Protein AF-A0A9E2RNN6-F1 (afdb_monomer)

Secondary structure (DSSP, 8-state):
---HHHHHHHHHHHHHHHHHHHHHHHTTSS-HHHHHHHHHHHHHHHHHHHHHHHHHHHHH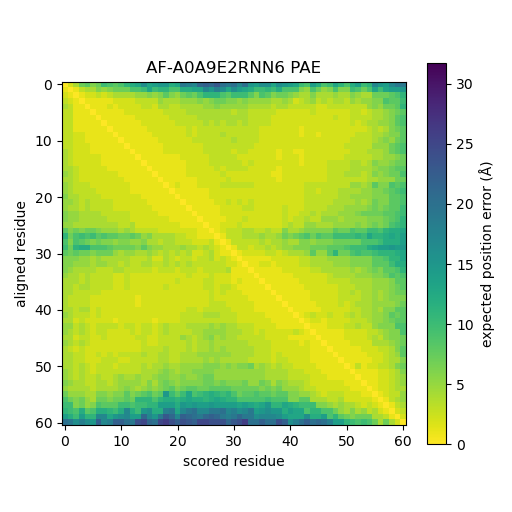-

Solvent-accessible surface area (backbone atoms only — not comparable to full-atom values): 3183 Å² total; per-residue (Å²): 134,79,52,73,72,24,51,52,32,18,52,54,25,28,54,53,24,43,54,51,29,51,53,34,40,75,72,69,77,39,58,70,70,59,30,52,50,46,23,55,46,23,28,53,50,42,24,51,52,52,50,50,53,54,54,51,54,64,74,77,107

Mean predicted aligned error: 4.36 Å

Sequence (61 aa):
DFTPSQWVAAMAGFFVSAGAAHILVAQGYLPRNWAMILVVVGFGAPPAIVGWLKARKRKVS

Structure (mmCIF, N/CA/C/O backbone):
data_AF-A0A9E2RNN6-F1
#
_entry.id   AF-A0A9E2RNN6-F1
#
loop_
_atom_site.group_PDB
_atom_site.id
_atom_site.type_symbol
_atom_site.label_atom_id
_atom_site.label_alt_id
_atom_site.label_comp_id
_atom_site.label_asym_id
_atom_site.label_entity_id
_atom_site.label_seq_id
_atom_site.pdbx_PDB_ins_code
_atom_site.Cartn_x
_atom_site.Cartn_y
_atom_site.Cartn_z
_atom_site.occupancy
_atom_site.B_iso_or_equiv
_atom_site.auth_seq_id
_atom_site.auth_comp_id
_atom_site.auth_asym_id
_atom_site.auth_atom_id
_atom_site.pdbx_PDB_model_num
ATOM 1 N N . ASP A 1 1 ? 6.999 -13.420 -12.055 1.00 71.75 1 ASP A N 1
ATOM 2 C CA . ASP A 1 1 ? 7.864 -13.229 -10.873 1.00 71.75 1 ASP A CA 1
ATOM 3 C C . ASP A 1 1 ? 8.128 -11.761 -10.597 1.00 71.75 1 ASP A C 1
ATOM 5 O O . ASP A 1 1 ? 8.485 -11.027 -11.514 1.00 71.75 1 ASP A O 1
ATOM 9 N N . PHE A 1 2 ? 7.915 -11.317 -9.354 1.00 74.81 2 PHE A N 1
ATOM 10 C CA . PHE A 1 2 ? 8.300 -9.968 -8.936 1.00 74.81 2 PHE A CA 1
ATOM 11 C C . PHE A 1 2 ? 9.818 -9.865 -8.803 1.00 74.81 2 PHE A C 1
ATOM 13 O O . PHE A 1 2 ? 10.452 -10.706 -8.166 1.00 74.81 2 PHE A O 1
ATOM 20 N N . THR A 1 3 ? 10.410 -8.801 -9.351 1.00 90.81 3 THR A N 1
ATOM 21 C CA . THR A 1 3 ? 11.822 -8.498 -9.083 1.00 90.81 3 THR A CA 1
ATOM 22 C C . THR A 1 3 ? 12.009 -8.093 -7.614 1.00 90.81 3 THR A C 1
ATOM 24 O O . THR A 1 3 ? 11.065 -7.574 -7.014 1.00 90.81 3 THR A O 1
ATOM 27 N N . PRO A 1 4 ? 13.218 -8.211 -7.030 1.00 92.31 4 PRO A N 1
ATOM 28 C CA . PRO A 1 4 ? 13.464 -7.788 -5.646 1.00 92.31 4 PRO A CA 1
ATOM 29 C C . PRO A 1 4 ? 12.988 -6.355 -5.353 1.00 92.31 4 PRO A C 1
ATOM 31 O O . PRO A 1 4 ? 12.337 -6.097 -4.348 1.00 92.31 4 PRO A O 1
ATOM 34 N N . SER A 1 5 ? 13.205 -5.427 -6.293 1.00 87.88 5 SER A N 1
ATOM 35 C CA . SER A 1 5 ? 12.721 -4.042 -6.195 1.00 87.88 5 SER A CA 1
ATOM 36 C C . SER A 1 5 ? 11.193 -3.905 -6.184 1.00 87.88 5 SER A C 1
ATOM 38 O O . SER A 1 5 ? 10.669 -2.984 -5.568 1.00 87.88 5 SER A O 1
ATOM 40 N N . GLN A 1 6 ? 10.471 -4.791 -6.875 1.00 89.62 6 GLN A N 1
ATOM 41 C CA . GLN A 1 6 ? 9.008 -4.815 -6.845 1.00 89.62 6 GLN A CA 1
ATOM 42 C C . GLN A 1 6 ? 8.516 -5.400 -5.521 1.00 89.62 6 GLN A C 1
ATOM 44 O O . GLN A 1 6 ? 7.603 -4.845 -4.926 1.00 89.62 6 GLN A O 1
ATOM 49 N N . TRP A 1 7 ? 9.176 -6.435 -4.999 1.00 92.50 7 TRP A N 1
ATOM 50 C CA . TRP A 1 7 ? 8.877 -6.972 -3.670 1.00 92.50 7 TRP A CA 1
ATOM 51 C C . TRP A 1 7 ? 9.037 -5.931 -2.558 1.00 92.50 7 TRP A C 1
ATOM 53 O O . TRP A 1 7 ? 8.130 -5.759 -1.748 1.00 92.50 7 TRP A O 1
ATOM 63 N N . VAL A 1 8 ? 10.143 -5.182 -2.554 1.00 93.81 8 VAL A N 1
ATOM 64 C CA . VAL A 1 8 ? 10.359 -4.099 -1.578 1.00 93.81 8 VAL A CA 1
ATOM 65 C C . VAL A 1 8 ? 9.281 -3.021 -1.705 1.00 93.81 8 VAL A C 1
ATOM 67 O O . VAL A 1 8 ? 8.745 -2.571 -0.695 1.00 93.81 8 VAL A O 1
ATOM 70 N N . ALA A 1 9 ? 8.912 -2.642 -2.931 1.00 91.94 9 ALA A N 1
ATOM 71 C CA . ALA A 1 9 ? 7.845 -1.671 -3.160 1.00 91.94 9 ALA A CA 1
ATOM 72 C C . ALA A 1 9 ? 6.479 -2.175 -2.665 1.00 91.94 9 ALA A C 1
ATOM 74 O O . ALA A 1 9 ? 5.738 -1.411 -2.050 1.00 91.94 9 ALA A O 1
ATOM 75 N N . ALA A 1 10 ? 6.166 -3.455 -2.884 1.00 92.50 10 ALA A N 1
ATOM 76 C CA . ALA A 1 10 ? 4.938 -4.083 -2.404 1.00 92.50 10 ALA A CA 1
ATOM 77 C C . ALA A 1 10 ? 4.872 -4.110 -0.871 1.00 92.50 10 ALA A C 1
ATOM 79 O O . ALA A 1 10 ? 3.845 -3.768 -0.289 1.00 92.50 10 ALA A O 1
ATOM 80 N N . MET A 1 11 ? 5.982 -4.453 -0.208 1.00 94.62 11 MET A N 1
ATOM 81 C CA . MET A 1 11 ? 6.079 -4.433 1.255 1.00 94.62 11 MET A CA 1
ATOM 82 C C . MET A 1 11 ? 5.934 -3.020 1.817 1.00 94.62 11 MET A C 1
ATOM 84 O O . MET A 1 11 ? 5.124 -2.804 2.716 1.00 94.62 11 MET A O 1
ATOM 88 N N . ALA A 1 12 ? 6.656 -2.043 1.263 1.00 94.12 12 ALA A N 1
ATOM 89 C CA . ALA A 1 12 ? 6.540 -0.649 1.686 1.00 94.12 12 ALA A CA 1
ATOM 90 C C . ALA A 1 12 ? 5.098 -0.141 1.538 1.00 94.12 12 ALA A C 1
ATOM 92 O O . ALA A 1 12 ? 4.534 0.438 2.466 1.00 94.12 12 ALA A O 1
ATOM 93 N N . GLY A 1 13 ? 4.476 -0.429 0.396 1.00 93.50 13 GLY A N 1
ATOM 94 C CA . GLY A 1 13 ? 3.088 -0.092 0.133 1.00 93.50 13 GLY A CA 1
ATOM 95 C C . GLY A 1 13 ? 2.100 -0.754 1.089 1.00 93.50 13 GLY A C 1
ATOM 96 O O . GLY A 1 13 ? 1.198 -0.084 1.592 1.00 93.50 13 GLY A O 1
ATOM 97 N N . PHE A 1 14 ? 2.291 -2.036 1.403 1.00 94.94 14 PHE A N 1
ATOM 98 C CA . PHE A 1 14 ? 1.476 -2.766 2.374 1.00 94.94 14 PHE A CA 1
ATOM 99 C C . PHE A 1 14 ? 1.549 -2.152 3.773 1.00 94.94 14 PHE A C 1
ATOM 101 O O . PHE A 1 14 ? 0.512 -1.876 4.365 1.00 94.94 14 PHE A O 1
ATOM 108 N N . PHE A 1 15 ? 2.745 -1.885 4.301 1.00 94.75 15 PHE A N 1
ATOM 109 C CA . PHE A 1 15 ? 2.871 -1.338 5.656 1.00 94.75 15 PHE A CA 1
ATOM 110 C C . PHE A 1 15 ? 2.315 0.083 5.766 1.00 94.75 15 PHE A C 1
ATOM 112 O O . PHE A 1 15 ? 1.611 0.391 6.729 1.00 94.75 15 PHE A O 1
ATOM 119 N N . VAL A 1 16 ? 2.568 0.932 4.766 1.00 95.75 16 VAL A N 1
ATOM 120 C CA . VAL A 1 16 ? 2.023 2.297 4.735 1.00 95.75 16 VAL A CA 1
ATOM 121 C C . VAL A 1 16 ? 0.496 2.270 4.660 1.00 95.75 16 VAL A C 1
ATOM 123 O O . VAL A 1 16 ? -0.174 2.953 5.434 1.00 95.75 16 VAL A O 1
ATOM 126 N N . SER A 1 17 ? -0.065 1.453 3.768 1.00 94.12 17 SER A N 1
ATOM 127 C CA . SER A 1 17 ? -1.518 1.333 3.615 1.00 94.12 17 SER A CA 1
ATOM 128 C C . SER A 1 17 ? -2.191 0.679 4.822 1.00 94.12 17 SER A C 1
ATOM 130 O O . SER A 1 17 ? -3.263 1.126 5.212 1.00 94.12 17 SER A O 1
ATOM 132 N N . ALA A 1 18 ? -1.564 -0.310 5.464 1.00 93.50 18 ALA A N 1
ATOM 133 C CA . ALA A 1 18 ? -2.067 -0.929 6.690 1.00 93.50 18 ALA A CA 1
ATOM 134 C C . ALA A 1 18 ? -2.067 0.051 7.869 1.00 93.50 18 ALA A C 1
ATOM 136 O O . ALA A 1 18 ? -3.060 0.131 8.594 1.00 93.50 18 ALA A O 1
ATOM 137 N N . GLY A 1 19 ? -0.999 0.838 8.026 1.00 94.19 19 GLY A N 1
ATOM 138 C CA . GLY A 1 19 ? -0.934 1.899 9.031 1.00 94.19 19 GLY A CA 1
ATOM 139 C C . GLY A 1 19 ? -2.010 2.965 8.806 1.00 94.19 19 GLY A C 1
ATOM 140 O O . GLY A 1 19 ? -2.765 3.285 9.724 1.00 94.19 19 GLY A O 1
ATOM 141 N N . ALA A 1 20 ? -2.147 3.453 7.570 1.00 93.62 20 ALA A N 1
ATOM 142 C CA . ALA A 1 20 ? -3.180 4.423 7.210 1.00 93.62 20 ALA A CA 1
ATOM 143 C C . ALA A 1 20 ? -4.597 3.864 7.421 1.00 93.62 20 ALA A C 1
ATOM 145 O O . ALA A 1 20 ? -5.442 4.525 8.020 1.00 93.62 20 ALA A O 1
ATOM 146 N N . ALA A 1 21 ? -4.85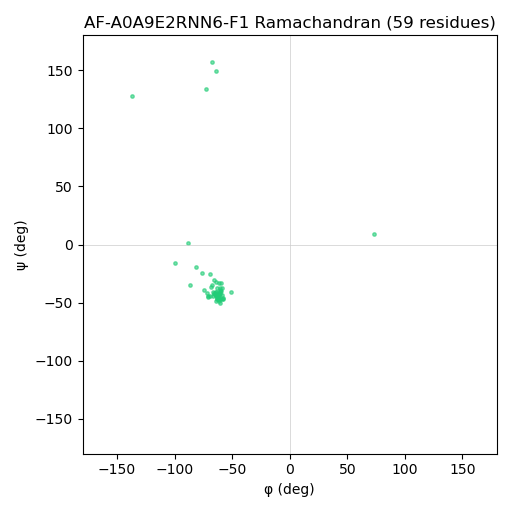1 2.629 6.985 1.00 93.44 21 ALA A N 1
ATOM 147 C CA . ALA A 1 21 ? -6.130 1.951 7.158 1.00 93.44 21 ALA A CA 1
ATOM 148 C C . ALA A 1 21 ? -6.492 1.774 8.639 1.00 93.44 21 ALA A C 1
ATOM 150 O O . ALA A 1 21 ? -7.645 1.983 9.013 1.00 93.44 21 ALA A O 1
ATOM 151 N N . HIS A 1 22 ? -5.519 1.438 9.490 1.00 93.44 22 HIS A N 1
ATOM 152 C CA . HIS A 1 22 ? -5.740 1.321 10.928 1.00 93.44 22 HIS A CA 1
ATOM 153 C C . HIS A 1 22 ? -6.180 2.654 11.545 1.00 93.44 22 HIS A C 1
ATOM 155 O O . HIS A 1 22 ? -7.184 2.691 12.254 1.00 93.44 22 HIS A O 1
ATOM 161 N N . ILE A 1 23 ? -5.487 3.751 11.217 1.00 94.56 23 ILE A N 1
ATOM 162 C CA . ILE A 1 23 ? -5.823 5.097 11.708 1.00 94.56 23 ILE A CA 1
ATOM 163 C C . ILE A 1 23 ? -7.209 5.527 11.209 1.00 94.56 23 ILE A C 1
ATOM 165 O O . ILE A 1 23 ? -8.038 5.979 11.997 1.00 94.56 23 ILE A O 1
ATOM 169 N N . LEU A 1 24 ? -7.489 5.342 9.917 1.00 93.12 24 LEU A N 1
ATOM 170 C CA . LEU A 1 24 ? -8.755 5.741 9.296 1.00 93.12 24 LEU A CA 1
ATOM 171 C C . LEU A 1 24 ? -9.961 4.988 9.871 1.00 93.12 24 LEU A C 1
ATOM 173 O O . LEU A 1 24 ? -11.024 5.582 10.053 1.00 93.12 24 LEU A O 1
ATOM 177 N N . VAL A 1 25 ? -9.798 3.699 10.180 1.00 93.56 25 VAL A N 1
ATOM 178 C CA . VAL A 1 25 ? -10.838 2.907 10.852 1.00 93.56 25 VAL A CA 1
ATOM 179 C C . VAL A 1 25 ? -10.985 3.340 12.308 1.00 93.56 25 VAL A C 1
ATOM 181 O O . VAL A 1 25 ? -12.109 3.527 12.768 1.00 93.56 25 VAL A O 1
ATOM 184 N N . ALA A 1 26 ? -9.877 3.536 13.030 1.00 92.88 26 ALA A N 1
ATOM 185 C CA . ALA A 1 26 ? -9.901 3.934 14.438 1.00 92.88 26 ALA A CA 1
ATOM 186 C C . ALA A 1 26 ? -10.578 5.297 14.657 1.00 92.88 26 ALA A C 1
ATOM 188 O O . ALA A 1 26 ? -11.243 5.497 15.669 1.00 92.88 26 ALA A O 1
ATOM 189 N N . GLN A 1 27 ? -10.447 6.216 13.699 1.00 93.00 27 GLN A N 1
ATOM 190 C CA . GLN A 1 27 ? -11.078 7.537 13.747 1.00 93.00 27 GLN A CA 1
ATOM 191 C C . GLN A 1 27 ? -12.494 7.574 13.147 1.00 93.00 27 GLN A C 1
ATOM 193 O O . GLN A 1 27 ? -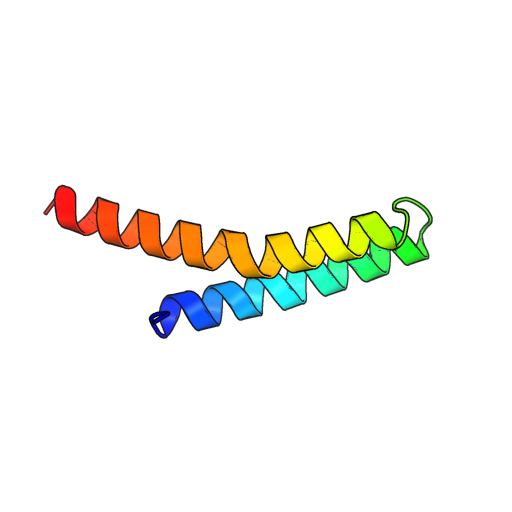13.114 8.632 13.109 1.00 93.00 27 GLN A O 1
ATOM 198 N N . GLY A 1 28 ? -13.020 6.439 12.674 1.00 90.88 28 GLY A N 1
ATOM 199 C CA . GLY A 1 28 ? -14.367 6.352 12.104 1.00 90.88 28 GLY A CA 1
ATOM 200 C C . GLY A 1 28 ? -14.522 6.984 10.715 1.00 90.88 28 GLY A C 1
ATOM 201 O O . GLY A 1 28 ? -15.642 7.084 10.222 1.00 90.88 28 GLY A O 1
ATOM 202 N N . TYR A 1 29 ? -13.425 7.377 10.060 1.00 90.06 29 TYR A N 1
ATOM 203 C CA . TYR A 1 29 ? -13.449 7.959 8.713 1.00 90.06 29 TYR A CA 1
ATOM 204 C C . TYR A 1 29 ? -13.675 6.923 7.615 1.00 90.06 29 TYR A C 1
ATOM 206 O O . TYR A 1 29 ? -14.128 7.273 6.525 1.00 90.06 29 TYR A O 1
ATOM 214 N N . LEU A 1 30 ? -13.332 5.657 7.872 1.00 90.94 30 LEU A N 1
ATOM 215 C CA . LEU A 1 30 ? -13.386 4.612 6.860 1.00 90.94 30 LEU A CA 1
ATOM 216 C C . LEU A 1 30 ? -13.987 3.310 7.407 1.00 90.94 30 LEU A C 1
ATOM 218 O O . LEU A 1 30 ? -13.494 2.770 8.400 1.00 90.94 30 LEU A O 1
ATOM 222 N N . PRO A 1 31 ? -15.006 2.744 6.740 1.00 91.31 31 PRO A N 1
ATOM 223 C CA . PRO A 1 31 ? -15.504 1.417 7.069 1.00 91.31 31 PRO A CA 1
ATOM 224 C C . PRO A 1 31 ? -14.441 0.330 6.831 1.00 91.31 31 PRO A C 1
ATOM 226 O O . PRO A 1 31 ? -13.599 0.424 5.933 1.00 91.31 31 PRO A O 1
ATOM 229 N N . ARG A 1 32 ? -14.489 -0.749 7.621 1.00 88.25 32 ARG A N 1
ATOM 230 C CA . ARG A 1 32 ? -13.446 -1.794 7.632 1.00 88.25 32 ARG A CA 1
ATOM 231 C C . ARG A 1 32 ? -13.243 -2.492 6.280 1.00 88.25 32 ARG A C 1
ATOM 233 O O . ARG A 1 32 ? -12.124 -2.879 5.957 1.00 88.25 32 ARG A O 1
ATOM 240 N N . ASN A 1 33 ? -14.299 -2.647 5.485 1.00 92.44 33 ASN A N 1
ATOM 241 C CA . ASN A 1 33 ? -14.221 -3.206 4.130 1.00 92.44 33 ASN A CA 1
ATOM 242 C C . ASN A 1 33 ? -13.387 -2.317 3.191 1.00 92.44 33 ASN A C 1
ATOM 244 O O . ASN A 1 33 ? -12.527 -2.820 2.473 1.00 92.44 33 ASN A O 1
ATOM 248 N N . TRP A 1 34 ? -13.574 -0.998 3.248 1.00 91.50 34 TRP A N 1
ATOM 249 C CA . TRP A 1 34 ? -12.783 -0.046 2.469 1.00 91.50 34 TRP A CA 1
ATOM 250 C C . TRP A 1 34 ? -11.320 -0.001 2.914 1.00 91.50 34 TRP A C 1
ATOM 252 O O . TRP A 1 34 ? -10.424 0.101 2.077 1.00 91.50 34 TRP A O 1
ATOM 262 N N . ALA A 1 35 ? -11.060 -0.169 4.211 1.00 91.50 35 ALA A N 1
ATOM 263 C CA . ALA A 1 35 ? -9.705 -0.319 4.732 1.00 91.50 35 ALA A CA 1
ATOM 264 C C . ALA A 1 35 ? -8.971 -1.536 4.142 1.00 91.50 35 ALA A C 1
ATOM 266 O O . ALA A 1 35 ? -7.801 -1.420 3.786 1.00 91.50 35 ALA A O 1
ATOM 267 N N . MET A 1 36 ? -9.645 -2.679 3.964 1.00 92.12 36 MET A N 1
ATOM 268 C CA . MET A 1 36 ? -9.027 -3.845 3.314 1.00 92.12 36 MET A CA 1
ATOM 269 C C . MET A 1 36 ? -8.658 -3.562 1.856 1.00 92.12 36 MET A C 1
ATOM 271 O O . MET A 1 36 ? -7.563 -3.917 1.425 1.00 92.12 36 MET A O 1
ATOM 275 N N . ILE A 1 37 ? -9.538 -2.884 1.111 1.00 93.56 37 ILE A N 1
ATOM 276 C CA . ILE A 1 37 ? -9.263 -2.488 -0.279 1.00 93.56 37 ILE A CA 1
ATOM 277 C C . ILE A 1 37 ? -8.016 -1.601 -0.333 1.00 93.56 37 ILE A C 1
ATOM 279 O O . ILE A 1 37 ? -7.141 -1.823 -1.166 1.00 93.56 37 ILE A O 1
ATOM 283 N N . LEU A 1 38 ? -7.898 -0.646 0.591 1.00 92.88 38 LEU A N 1
ATOM 284 C CA . LEU A 1 38 ? -6.762 0.270 0.659 1.00 92.88 38 LEU A CA 1
ATOM 285 C C . LEU A 1 38 ? -5.43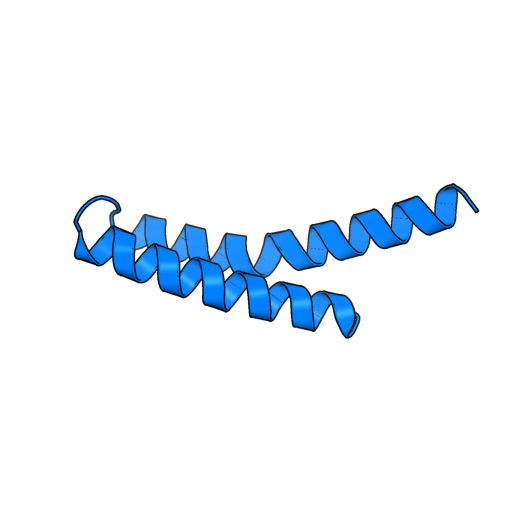3 -0.472 0.879 1.00 92.88 38 LEU A C 1
ATOM 287 O O . LEU A 1 38 ? -4.437 -0.139 0.240 1.00 92.88 38 LEU A O 1
ATOM 291 N N . VAL A 1 39 ? -5.434 -1.520 1.707 1.00 94.25 39 VAL A N 1
ATOM 292 C CA . VAL A 1 39 ? -4.257 -2.374 1.947 1.00 94.25 39 VAL A CA 1
ATOM 293 C C . VAL A 1 39 ? -3.892 -3.215 0.724 1.00 94.25 39 VAL A C 1
ATOM 295 O O . VAL A 1 39 ? -2.721 -3.288 0.346 1.00 94.25 39 VAL A O 1
ATOM 298 N N . VAL A 1 40 ? -4.881 -3.818 0.062 1.00 93.94 40 VAL A N 1
ATOM 299 C CA . VAL A 1 40 ? -4.657 -4.619 -1.155 1.00 93.94 40 VAL A CA 1
ATOM 300 C C . VAL A 1 40 ? -4.111 -3.747 -2.288 1.00 93.94 40 VAL A C 1
ATOM 302 O O . VAL A 1 40 ? -3.138 -4.118 -2.949 1.00 93.94 40 VAL A O 1
ATOM 305 N N . VAL A 1 41 ? -4.687 -2.558 -2.479 1.00 94.12 41 VAL A N 1
ATOM 306 C CA . VAL A 1 41 ? -4.200 -1.575 -3.457 1.00 94.12 41 VAL A CA 1
ATOM 307 C C . VAL A 1 41 ? -2.800 -1.093 -3.082 1.00 94.12 41 VAL A C 1
ATOM 309 O O . VAL A 1 41 ? -1.930 -1.025 -3.950 1.00 94.12 41 VAL 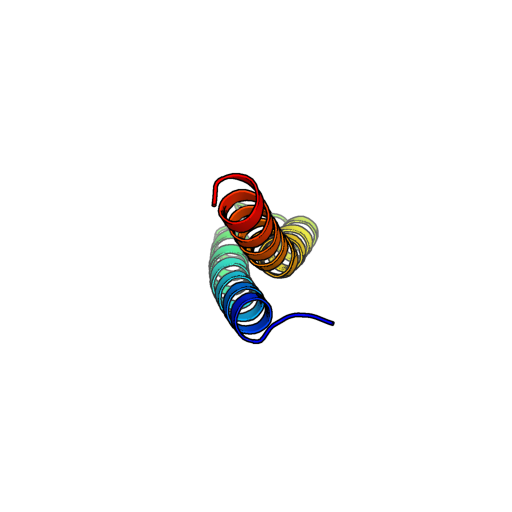A O 1
ATOM 312 N N . GLY A 1 42 ? -2.556 -0.818 -1.800 1.00 92.06 42 GLY A N 1
ATOM 313 C CA . GLY A 1 42 ? -1.248 -0.423 -1.290 1.00 92.06 42 GLY A CA 1
ATOM 314 C C . GLY A 1 42 ? -0.167 -1.468 -1.547 1.00 92.06 42 GLY A C 1
ATOM 315 O O . GLY A 1 42 ? 0.945 -1.103 -1.900 1.00 92.06 42 GLY A O 1
ATOM 316 N N . PHE A 1 43 ? -0.479 -2.759 -1.462 1.00 94.44 43 PHE A N 1
ATOM 317 C CA . PHE A 1 43 ? 0.460 -3.822 -1.828 1.00 94.44 43 PHE A CA 1
ATOM 318 C C . PHE A 1 43 ? 0.678 -3.925 -3.350 1.00 94.44 43 PHE A C 1
ATOM 320 O O . PHE A 1 43 ? 1.807 -4.109 -3.802 1.00 94.44 43 PHE A O 1
ATOM 327 N N . GLY A 1 44 ? -0.385 -3.812 -4.154 1.00 89.94 44 GLY A N 1
ATOM 328 C CA . GLY A 1 44 ? -0.344 -4.106 -5.593 1.00 89.94 44 GLY A CA 1
ATOM 329 C C . GLY A 1 44 ? 0.086 -2.948 -6.503 1.00 89.94 44 GLY A C 1
ATOM 330 O O . GLY A 1 44 ? 0.760 -3.170 -7.511 1.00 89.94 44 GLY A O 1
ATOM 331 N N . ALA A 1 45 ? -0.266 -1.705 -6.172 1.00 91.75 45 ALA A N 1
ATOM 332 C CA . ALA A 1 45 ? 0.020 -0.555 -7.032 1.00 91.75 45 ALA A CA 1
ATOM 333 C C . ALA A 1 45 ? 1.520 -0.184 -7.089 1.00 91.75 45 ALA A C 1
ATOM 335 O O . ALA A 1 45 ? 2.044 -0.004 -8.192 1.00 91.75 45 ALA A O 1
ATOM 336 N N . PRO A 1 46 ? 2.268 -0.127 -5.969 1.00 91.69 46 PRO A N 1
ATOM 337 C CA . PRO A 1 46 ? 3.694 0.207 -5.993 1.00 91.69 46 PRO A CA 1
ATOM 338 C C . PRO A 1 46 ? 4.571 -0.717 -6.854 1.00 91.69 46 PRO A C 1
ATOM 340 O O . PRO A 1 46 ? 5.349 -0.197 -7.660 1.00 91.69 46 PRO A O 1
ATOM 343 N N . PRO A 1 47 ? 4.475 -2.061 -6.783 1.00 90.19 47 PRO A N 1
ATOM 344 C CA . PRO A 1 47 ? 5.272 -2.924 -7.648 1.00 90.19 47 PRO A CA 1
ATOM 345 C C . PRO A 1 47 ? 4.896 -2.798 -9.130 1.00 90.19 47 PRO A C 1
ATOM 347 O O . PRO A 1 47 ? 5.771 -2.950 -9.992 1.00 90.19 47 PRO A O 1
ATOM 350 N N . ALA A 1 48 ? 3.633 -2.489 -9.444 1.00 91.12 48 ALA A N 1
ATOM 351 C CA . ALA A 1 48 ? 3.198 -2.209 -10.811 1.00 91.12 48 ALA A CA 1
ATOM 352 C C . ALA A 1 48 ? 3.838 -0.916 -11.342 1.00 91.12 48 ALA A C 1
ATOM 354 O O . ALA A 1 48 ? 4.394 -0.913 -12.441 1.00 91.12 48 ALA A O 1
ATOM 355 N N . ILE A 1 49 ? 3.858 0.148 -10.531 1.00 92.06 49 ILE A N 1
ATOM 356 C CA . ILE A 1 49 ? 4.519 1.420 -10.864 1.00 92.06 49 ILE A CA 1
ATOM 357 C C . ILE A 1 49 ? 6.023 1.208 -11.074 1.00 92.06 49 ILE A C 1
ATOM 359 O O . ILE A 1 49 ? 6.575 1.656 -12.079 1.00 92.06 49 ILE A O 1
ATOM 363 N N . VAL A 1 50 ? 6.694 0.480 -10.175 1.00 91.19 50 VAL A N 1
ATOM 364 C CA . VAL A 1 50 ? 8.127 0.164 -10.309 1.00 91.19 50 VAL A CA 1
ATOM 365 C C . VAL A 1 50 ? 8.404 -0.634 -11.586 1.00 91.19 50 VAL A C 1
ATOM 367 O O . VAL A 1 50 ? 9.362 -0.335 -12.304 1.00 91.19 50 VAL A O 1
ATOM 370 N N . GLY A 1 51 ? 7.557 -1.617 -11.903 1.00 89.50 51 GLY A N 1
ATOM 371 C CA . GLY A 1 51 ? 7.648 -2.387 -13.145 1.00 89.50 51 GLY A CA 1
ATOM 372 C C . GLY A 1 51 ? 7.494 -1.506 -14.386 1.00 89.50 51 GLY A C 1
ATOM 373 O O . GLY A 1 51 ? 8.328 -1.563 -15.293 1.00 89.50 51 GLY A O 1
ATOM 374 N N . TRP A 1 52 ? 6.483 -0.635 -14.394 1.00 90.75 52 TRP A N 1
ATOM 375 C CA . TRP A 1 52 ? 6.224 0.299 -15.488 1.00 90.75 52 TRP A CA 1
ATOM 376 C C . TRP A 1 52 ? 7.371 1.295 -15.690 1.00 90.75 52 TRP A C 1
ATOM 378 O O . TRP A 1 52 ? 7.838 1.476 -16.815 1.00 90.75 52 TRP A O 1
ATOM 388 N N . LEU A 1 53 ? 7.899 1.884 -14.613 1.00 90.69 53 LEU A N 1
ATOM 389 C CA . LEU A 1 53 ? 9.046 2.796 -14.678 1.00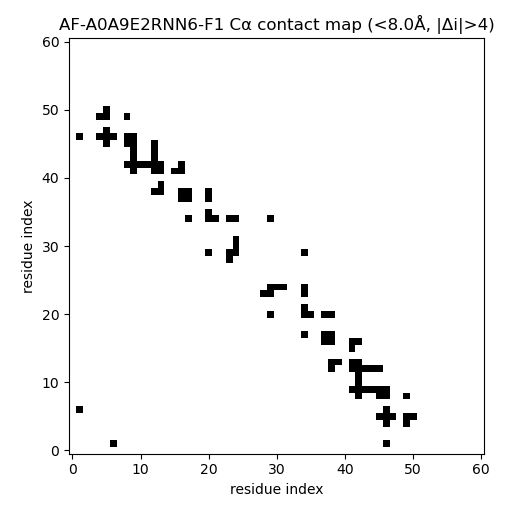 90.69 53 LEU A CA 1
ATOM 390 C C . LEU A 1 53 ? 10.288 2.102 -15.243 1.00 90.69 53 LEU A C 1
ATOM 392 O O . LEU A 1 53 ? 11.003 2.681 -16.064 1.00 90.69 53 LEU A O 1
ATOM 396 N N . LYS A 1 54 ? 10.540 0.853 -14.839 1.00 87.56 54 LYS A N 1
ATOM 397 C CA . LYS A 1 54 ? 11.666 0.063 -15.351 1.00 87.56 54 LYS A CA 1
ATOM 398 C C . LYS A 1 54 ? 11.496 -0.256 -16.839 1.00 87.56 54 LYS A C 1
ATOM 400 O O . LYS A 1 54 ? 12.459 -0.135 -17.595 1.00 87.56 54 LYS A O 1
ATOM 405 N N . ALA A 1 55 ? 10.282 -0.602 -17.271 1.00 87.88 55 ALA A N 1
ATOM 406 C CA . ALA A 1 55 ? 9.962 -0.822 -18.681 1.00 87.88 55 ALA A CA 1
ATOM 407 C C . ALA A 1 55 ? 10.111 0.464 -19.511 1.00 87.88 55 ALA A C 1
ATOM 409 O O . ALA A 1 55 ? 10.684 0.433 -20.600 1.00 87.88 55 ALA A O 1
ATOM 410 N N . ARG A 1 56 ? 9.672 1.608 -18.974 1.00 89.88 56 ARG A N 1
ATOM 411 C CA . ARG A 1 56 ? 9.812 2.918 -19.621 1.00 89.88 56 ARG A CA 1
ATOM 412 C C . ARG A 1 56 ? 11.277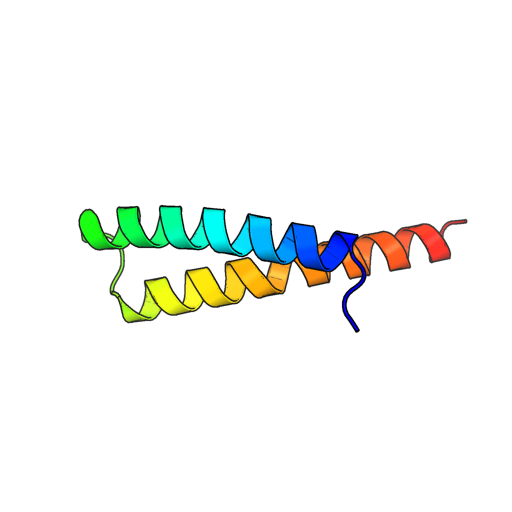 3.308 -19.799 1.00 89.88 56 ARG A C 1
ATOM 414 O O . ARG A 1 56 ? 11.651 3.716 -20.891 1.00 89.88 56 ARG A O 1
ATOM 421 N N . LYS A 1 57 ? 12.117 3.128 -18.773 1.00 85.50 57 LYS A N 1
ATOM 422 C CA . LYS A 1 5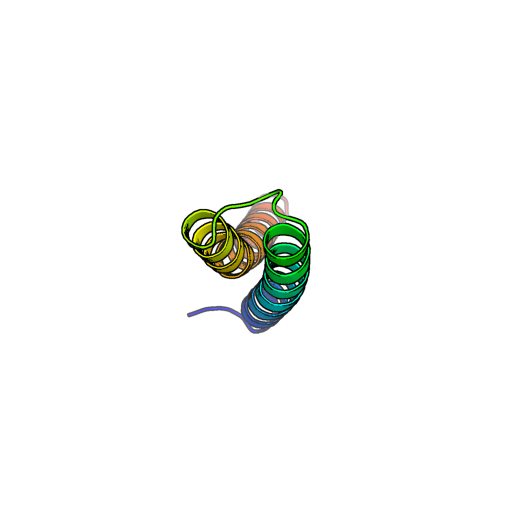7 ? 13.561 3.416 -18.860 1.00 85.50 57 LYS A CA 1
ATOM 423 C C . LYS A 1 57 ? 14.267 2.584 -19.934 1.00 85.50 57 LYS A C 1
ATOM 425 O O . LYS A 1 57 ? 15.122 3.113 -20.625 1.00 85.50 57 LYS A O 1
ATOM 430 N N . ARG A 1 58 ? 13.877 1.317 -20.117 1.00 82.25 58 ARG A N 1
ATOM 431 C CA . ARG A 1 58 ? 14.425 0.454 -21.181 1.00 82.25 58 ARG A CA 1
ATOM 432 C C . ARG A 1 58 ? 14.011 0.862 -22.595 1.00 82.25 58 ARG A C 1
ATOM 434 O O . ARG A 1 58 ? 14.710 0.508 -23.523 1.00 82.25 58 ARG A O 1
ATOM 441 N N . LYS A 1 59 ? 12.875 1.546 -22.766 1.00 77.00 59 LYS A N 1
ATOM 442 C CA . LYS A 1 59 ? 12.399 2.024 -24.078 1.00 77.00 59 LYS A CA 1
ATOM 443 C C . LYS A 1 59 ? 13.062 3.328 -24.534 1.00 77.00 59 LYS A C 1
ATOM 445 O O . LYS A 1 59 ? 12.936 3.677 -25.698 1.00 77.00 59 LYS A O 1
ATOM 450 N N . VAL A 1 60 ? 13.646 4.079 -23.600 1.00 73.81 60 VAL A N 1
ATOM 451 C CA . VAL A 1 60 ? 14.250 5.401 -23.846 1.00 73.81 60 VAL A CA 1
ATOM 452 C C . VAL A 1 60 ? 15.778 5.310 -23.989 1.00 73.81 60 VAL A C 1
ATOM 454 O O . VAL A 1 60 ? 16.391 6.252 -24.478 1.00 73.81 60 VAL A O 1
ATOM 457 N N . SER A 1 61 ? 16.380 4.192 -23.568 1.00 58.59 61 SER A N 1
ATOM 458 C CA . SER A 1 61 ? 17.793 3.854 -23.782 1.00 58.59 61 SER A CA 1
ATOM 459 C C . SER A 1 61 ? 17.972 3.033 -25.048 1.00 58.59 61 SER A C 1
ATOM 461 O O . SER A 1 61 ? 19.123 3.042 -25.529 1.00 58.59 61 SER A O 1
#

Nearest PDB structures (foldseek):
  7ard-assembly1_f  TM=7.417E-01  e=4.595E+00  Polytomella sp. Pringsheim 198.80
  7aqq-assembly1_f  TM=6.213E-01  e=6.281E+00  Arabidopsis thaliana

Radius 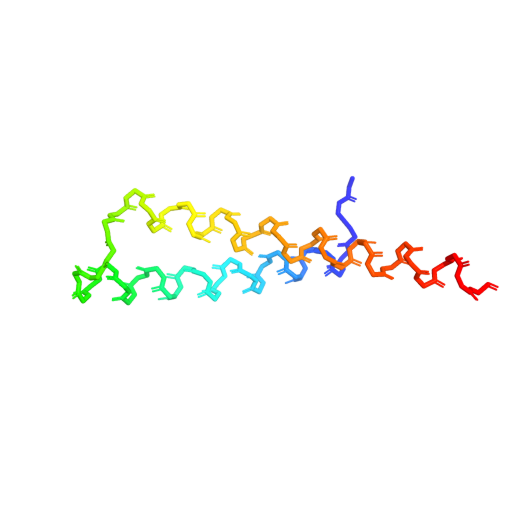of gyration: 14.22 Å; Cα contacts (8 Å, |Δi|>4): 54; chains: 1; bounding box: 33×21×38 Å

pLDDT: mean 90.17, std 6.42, range [58.59, 95.75]

Foldseek 3Di:
DQDPQLQVQLVVLLVVLLVVLVVCVVVVNDDNVVSVVSNVCSNPVRSVVVVVVVVVVVVVD